Protein 4H8M (pdb70)

Structure (mmCIF, N/CA/C/O backbone):
data_4H8M
#
_entry.id   4H8M
#
_cell.length_a   31.700
_cell.length_b   31.700
_cell.length_c   132.040
_cell.angle_alpha   90.00
_cell.angle_beta   90.00
_cell.angle_gamma   120.00
#
_symmetry.space_group_name_H-M   'H 3'
#
loop_
_entity.id
_entity.type
_entity.pdbx_description
1 polymer CC-Hex-H24-A5/7C
2 water water
#
loop_
_atom_site.group_PDB
_atom_site.id
_atom_site.type_symbol
_atom_site.label_atom_id
_atom_site.label_alt_id
_atom_site.label_comp_id
_atom_site.label_asym_id
_atom_site.label_entity_id
_atom_site.label_seq_id
_atom_site.pdbx_PDB_ins_code
_atom_site.Cartn_x
_atom_site.Cartn_y
_atom_site.Cartn_z
_atom_site.occupancy
_atom_site.B_iso_or_equiv
_atom_site.auth_seq_id
_atom_site.auth_comp_id
_atom_site.auth_asym_id
_atom_site.auth_atom_id
_atom_site.pdbx_PDB_model_num
ATOM 1 N N . GLY A 1 2 ? -5.680 10.050 -1.611 1.00 36.45 1 GLY A N 1
ATOM 2 C CA . GLY A 1 2 ? -6.003 10.689 -0.350 1.00 29.20 1 GLY A CA 1
ATOM 3 C C . GLY A 1 2 ? -5.844 9.758 0.836 1.00 30.11 1 GLY A C 1
ATOM 4 O O . GLY A 1 2 ? -5.533 10.198 1.944 1.00 26.70 1 GLY A O 1
ATOM 5 N N . GLU A 1 3 ? -6.052 8.465 0.605 1.00 23.17 2 GLU A N 1
ATOM 6 C CA . GLU A 1 3 ? -5.982 7.479 1.679 1.00 21.81 2 GLU A CA 1
ATOM 7 C C . GLU A 1 3 ? -4.582 7.367 2.277 1.00 18.64 2 GLU A C 1
ATOM 8 O O . GLU A 1 3 ? -4.426 7.328 3.496 1.00 16.20 2 GLU A O 1
ATOM 14 N N . LEU A 1 4 ? -3.567 7.311 1.421 1.00 14.79 3 LEU A N 1
ATOM 15 C CA . LEU A 1 4 ? -2.191 7.177 1.892 1.00 15.27 3 LEU A CA 1
ATOM 16 C C . LEU A 1 4 ? -1.743 8.379 2.720 1.00 18.57 3 LEU A C 1
ATOM 17 O O . LEU A 1 4 ? -0.995 8.227 3.686 1.00 17.42 3 LEU A O 1
ATOM 22 N N . LYS A 1 5 ? -2.197 9.571 2.344 1.00 17.13 4 LYS A N 1
ATOM 23 C CA . LYS A 1 5 ? -1.894 10.765 3.125 1.00 16.08 4 LYS A CA 1
ATOM 24 C C . LYS A 1 5 ? -2.475 10.646 4.530 1.00 16.67 4 LYS A C 1
ATOM 25 O O . LYS A 1 5 ? -1.799 10.937 5.517 1.00 17.37 4 LYS A O 1
ATOM 31 N N . CYS A 1 6 ? -3.728 10.210 4.615 1.00 14.47 5 CYS A N 1
ATOM 32 C CA . CYS A 1 6 ? -4.375 9.988 5.903 1.00 14.10 5 CYS A CA 1
ATOM 33 C C . CYS A 1 6 ? -3.585 8.996 6.746 1.00 17.24 5 CYS A C 1
ATOM 34 O O . CYS A 1 6 ? -3.330 9.232 7.927 1.00 14.71 5 CYS A O 1
ATOM 37 N N . ILE A 1 7 ? -3.206 7.883 6.131 1.00 14.28 6 ILE A N 1
ATOM 38 C CA . ILE A 1 7 ? -2.463 6.836 6.821 1.00 13.30 6 ILE A CA 1
ATOM 39 C C . ILE A 1 7 ? -1.152 7.372 7.392 1.00 14.50 6 ILE A C 1
ATOM 40 O O . ILE A 1 7 ? -0.795 7.078 8.533 1.00 13.72 6 ILE A O 1
ATOM 45 N N . CYS A 1 8 ? -0.444 8.167 6.597 1.00 12.96 7 CYS A N 1
ATOM 46 C CA . CYS A 1 8 ? 0.77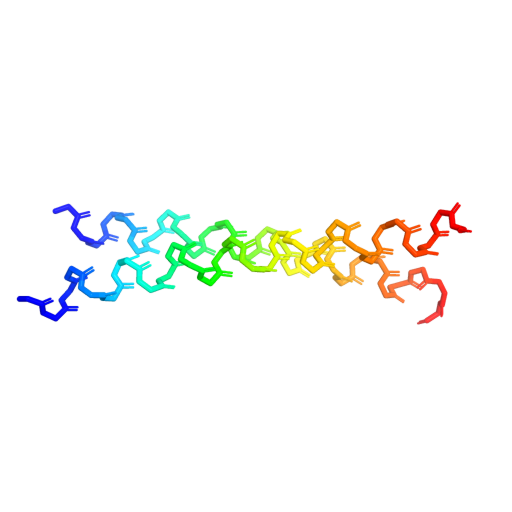5 8.826 7.053 1.00 15.18 7 CYS A CA 1
ATOM 47 C C . CYS A 1 8 ? 0.490 9.731 8.248 1.00 13.66 7 CYS A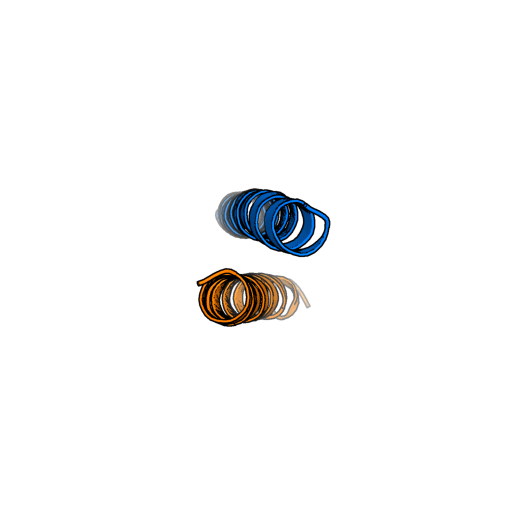 C 1
ATOM 48 O O . CYS A 1 8 ? 1.179 9.671 9.267 1.00 14.92 7 CYS A O 1
ATOM 51 N N . GLN A 1 9 ? -0.538 10.563 8.116 1.00 14.81 8 GLN A N 1
ATOM 52 C CA . GLN A 1 9 ? -0.894 11.523 9.154 1.00 14.05 8 GLN A CA 1
ATOM 53 C C . GLN A 1 9 ? -1.262 10.849 10.472 1.00 12.44 8 GLN A C 1
ATOM 54 O O . GLN A 1 9 ? -0.825 11.279 11.540 1.00 13.86 8 GLN A O 1
ATOM 60 N N . GLU A 1 10 ? -2.063 9.793 10.397 1.00 11.51 9 GLU A N 1
ATOM 61 C CA . GLU A 1 10 ? -2.515 9.102 11.599 1.00 13.82 9 GLU A CA 1
ATOM 62 C C . GLU A 1 10 ? -1.382 8.350 12.289 1.00 13.93 9 GLU A C 1
ATOM 63 O O . GLU A 1 10 ? -1.353 8.244 13.515 1.00 12.23 9 GLU A O 1
ATOM 69 N N . LEU A 1 11 ? -0.448 7.827 11.502 1.00 11.08 10 LEU A N 1
ATOM 70 C CA . LEU A 1 11 ? 0.706 7.145 12.070 1.00 11.20 10 LEU A CA 1
ATOM 71 C C . LEU A 1 11 ? 1.605 8.135 12.805 1.00 12.07 10 LEU A C 1
ATOM 72 O O . LEU A 1 11 ? 2.239 7.786 13.801 1.00 11.69 10 LEU A O 1
ATOM 77 N N . LYS A 1 12 ? 1.648 9.371 12.316 1.00 11.91 11 LYS A N 1
ATOM 78 C CA . LYS A 1 12 ? 2.362 10.436 13.012 1.00 13.35 11 LYS A CA 1
ATOM 79 C C . LYS A 1 12 ? 1.741 10.670 14.384 1.00 11.16 11 LYS A C 1
ATOM 80 O O . LYS A 1 12 ? 2.447 10.800 15.384 1.00 13.63 11 LYS A O 1
ATOM 86 N N . ALA A 1 13 ? 0.414 10.722 14.420 1.00 12.02 12 ALA A N 1
ATOM 87 C CA . ALA A 1 13 ? -0.310 10.908 15.670 1.00 14.37 12 ALA A CA 1
ATOM 88 C C . ALA A 1 13 ? -0.061 9.739 16.617 1.00 13.76 12 ALA A C 1
ATOM 89 O O . ALA A 1 13 ? 0.132 9.928 17.818 1.00 14.77 12 ALA A O 1
ATOM 91 N N . ILE A 1 14 ? -0.062 8.530 16.067 1.00 11.75 13 ILE A N 1
ATOM 92 C CA . ILE A 1 14 ? 0.157 7.325 16.856 1.00 12.32 13 ILE A CA 1
ATOM 93 C C . ILE A 1 14 ? 1.552 7.308 17.478 1.00 11.53 13 ILE A C 1
ATOM 94 O O . ILE A 1 14 ? 1.711 6.990 18.657 1.00 11.28 13 ILE A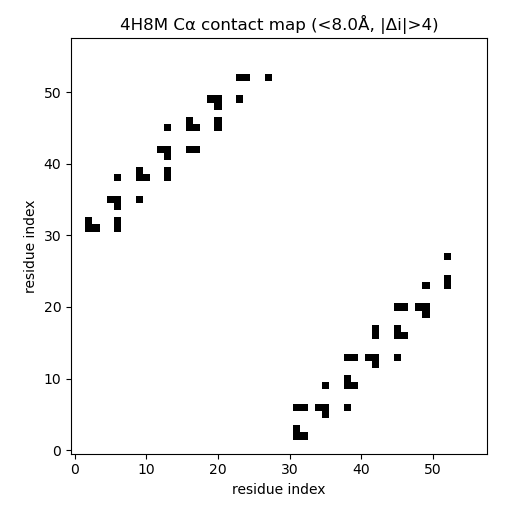 O 1
ATOM 99 N N . ALA A 1 15 ? 2.560 7.661 16.687 1.00 11.79 14 ALA A N 1
ATOM 100 C CA . ALA A 1 15 ? 3.926 7.746 17.191 1.00 11.69 14 ALA A CA 1
ATOM 101 C C . ALA A 1 15 ? 4.015 8.772 18.316 1.00 10.31 14 ALA A C 1
ATOM 102 O O . ALA A 1 15 ? 4.694 8.555 19.322 1.00 11.71 14 ALA A O 1
ATOM 104 N N . LYS A 1 16 ? 3.315 9.888 18.138 1.00 10.04 15 LYS A N 1
ATOM 105 C CA . LYS A 1 16 ? 3.293 10.962 19.122 1.00 11.31 15 LYS A CA 1
ATOM 106 C C . LYS A 1 16 ? 2.744 10.491 20.465 1.00 11.44 15 LYS A C 1
ATOM 107 O O . LYS A 1 16 ? 3.341 10.742 21.512 1.00 13.12 15 LYS A O 1
ATOM 113 N N . GLU A 1 17 ? 1.607 9.806 20.430 1.00 10.41 16 GLU A N 1
ATOM 114 C CA . GLU A 1 17 ? 0.953 9.361 21.656 1.00 10.86 16 GLU A CA 1
ATOM 115 C C . GLU A 1 17 ? 1.746 8.273 22.369 1.00 11.56 16 GLU A C 1
ATOM 116 O O . GLU A 1 17 ? 1.778 8.222 23.598 1.00 11.50 16 GLU A O 1
ATOM 122 N N . LEU A 1 18 ? 2.388 7.405 21.598 1.00 11.83 17 LEU A N 1
ATOM 123 C CA . LEU A 1 18 ? 3.208 6.353 22.182 1.00 10.07 17 LEU A CA 1
ATOM 124 C C . LEU A 1 18 ? 4.444 6.924 22.874 1.00 11.46 17 LEU A C 1
ATOM 125 O O . LEU A 1 18 ? 4.884 6.402 23.898 1.00 11.79 17 LEU A O 1
ATOM 130 N N . LYS A 1 19 ? 4.997 8.000 22.324 1.00 10.96 18 LYS A N 1
ATOM 131 C CA . LYS A 1 19 ? 6.110 8.678 22.977 1.00 10.96 18 LYS A CA 1
ATOM 132 C C . LYS A 1 19 ? 5.641 9.279 24.297 1.00 11.52 18 LYS A C 1
ATOM 133 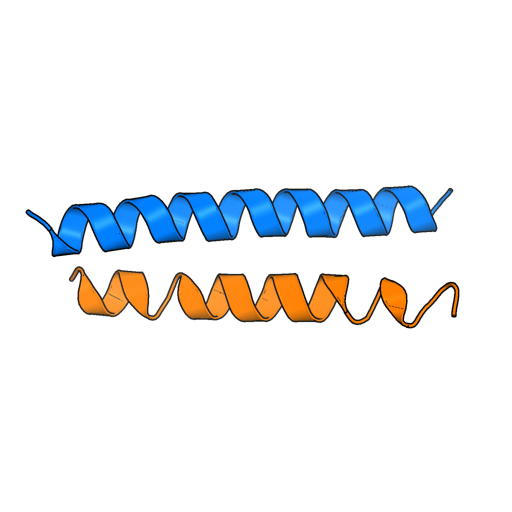O O . LYS A 1 19 ? 6.338 9.206 25.309 1.00 12.42 18 LYS A O 1
ATOM 139 N N . ALA A 1 20 ? 4.449 9.866 24.280 1.00 10.87 19 ALA A N 1
ATOM 140 C CA . ALA A 1 20 ? 3.858 10.424 25.489 1.00 11.78 19 ALA A CA 1
ATOM 141 C C . ALA A 1 20 ? 3.692 9.339 26.549 1.00 11.67 19 ALA A C 1
ATOM 142 O O . ALA A 1 20 ? 4.045 9.531 27.711 1.00 13.08 19 ALA A O 1
ATOM 144 N N . ILE A 1 21 ? 3.154 8.197 26.137 1.00 10.66 20 ILE A N 1
ATOM 145 C CA . ILE A 1 21 ? 2.954 7.073 27.044 1.00 12.14 20 ILE A CA 1
ATOM 146 C C . ILE A 1 21 ? 4.287 6.568 27.598 1.00 10.45 20 ILE A C 1
ATOM 147 O O . ILE A 1 21 ? 4.406 6.276 28.788 1.00 12.29 20 ILE A O 1
ATOM 152 N N . ALA A 1 22 ? 5.290 6.480 26.733 1.00 10.13 21 ALA A N 1
ATOM 153 C CA . ALA A 1 22 ? 6.615 6.039 27.151 1.00 11.68 21 ALA A CA 1
ATOM 154 C C . ALA A 1 22 ? 7.204 6.971 28.206 1.00 11.61 21 ALA A C 1
ATOM 155 O O . ALA A 1 22 ? 7.735 6.519 29.221 1.00 13.91 21 ALA A O 1
ATOM 157 N N . TRP A 1 23 ? 7.111 8.274 27.962 1.00 11.52 22 TRP A N 1
ATOM 158 C CA . TRP A 1 23 ? 7.649 9.263 28.888 1.00 12.49 22 TRP A CA 1
ATOM 159 C C . TRP A 1 23 ? 6.912 9.220 30.224 1.00 13.44 22 TRP A C 1
ATOM 160 O O . TRP A 1 23 ? 7.518 9.394 31.282 1.00 14.71 22 TRP A O 1
ATOM 171 N N . GLU A 1 24 ? 5.606 8.977 30.177 1.00 11.92 23 GLU A N 1
ATOM 172 C CA . GLU A 1 24 ? 4.810 8.893 31.396 1.00 14.77 23 GLU A CA 1
ATOM 173 C C . GLU A 1 24 ? 5.167 7.667 32.234 1.00 17.59 23 GLU A C 1
ATOM 174 O O . GLU A 1 24 ? 5.201 7.738 33.460 1.00 17.92 23 GLU A O 1
ATOM 180 N N . HIS A 1 25 ? 5.439 6.549 31.570 1.00 16.33 24 HIS A N 1
ATOM 181 C CA . HIS A 1 25 ? 5.899 5.353 32.263 1.00 20.72 24 HIS A CA 1
ATOM 182 C C . HIS A 1 25 ? 7.216 5.631 32.989 1.00 23.02 24 HIS A C 1
ATOM 183 O O . HIS A 1 25 ? 7.379 5.293 34.163 1.00 24.08 24 HIS A O 1
ATOM 190 N N . LYS A 1 26 ? 8.160 6.240 32.281 1.00 16.28 25 LYS A N 1
ATOM 191 C CA . LYS A 1 26 ? 9.458 6.562 32.863 1.00 17.90 25 LYS A CA 1
ATOM 192 C C . LYS A 1 26 ? 9.285 7.471 34.078 1.00 23.05 25 LYS A C 1
ATOM 193 O O . LYS A 1 26 ? 9.921 7.281 35.115 1.00 23.91 25 LYS A O 1
ATOM 199 N N . ALA A 1 27 ? 8.409 8.459 33.941 1.00 16.47 26 ALA A N 1
ATOM 200 C CA . ALA A 1 27 ? 8.160 9.409 35.018 1.00 20.97 26 ALA A CA 1
ATOM 201 C C . ALA A 1 27 ? 7.569 8.693 36.227 1.00 24.58 26 ALA A C 1
ATOM 202 O O . ALA A 1 27 ? 7.927 8.989 37.369 1.00 26.65 26 ALA A O 1
ATOM 204 N N . ILE A 1 28 ? 6.652 7.765 35.968 1.00 20.83 27 ILE A N 1
ATOM 205 C CA . ILE A 1 28 ? 6.024 6.984 37.026 1.00 23.41 27 ILE A CA 1
ATOM 206 C C . ILE A 1 28 ? 7.050 6.119 37.756 1.00 31.24 27 ILE A C 1
ATOM 207 O O . ILE A 1 28 ? 7.023 6.001 38.981 1.00 31.76 27 ILE A O 1
ATOM 212 N N . ALA A 1 29 ? 7.955 5.517 36.991 1.00 25.80 28 ALA A N 1
ATOM 213 C CA . ALA A 1 29 ? 8.985 4.648 37.552 1.00 26.67 28 ALA A CA 1
ATOM 214 C C . ALA A 1 29 ? 9.989 5.426 38.396 1.00 33.10 28 ALA A C 1
ATOM 215 O O . ALA A 1 29 ? 10.568 4.887 39.339 1.00 37.33 28 ALA A O 1
ATOM 217 N N . GLN A 1 30 ? 10.186 6.695 38.056 1.00 26.59 29 GLN A N 1
ATOM 218 C CA . GLN A 1 30 ? 11.161 7.528 38.747 1.00 31.48 29 GLN A CA 1
ATOM 219 C C . GLN A 1 30 ? 10.571 8.132 40.018 1.00 31.61 29 GLN A C 1
ATOM 220 O O . GLN A 1 30 ? 11.224 8.916 40.706 1.00 31.09 29 GLN A O 1
ATOM 226 N N . GLY A 1 31 ? 9.330 7.761 40.320 1.00 29.49 30 GLY A N 1
ATOM 227 C CA . GLY A 1 31 ? 8.703 8.121 41.579 1.00 27.09 30 GLY A CA 1
ATOM 228 C C . GLY A 1 31 ? 7.725 9.274 41.494 1.00 30.56 30 GLY A C 1
ATOM 229 O O . GLY A 1 31 ? 7.268 9.782 42.518 1.00 25.12 30 GLY A O 1
ATOM 231 N N . GLY B 1 2 ? 5.461 10.582 -1.334 1.00 34.17 1 GLY B N 1
ATOM 232 C CA . GLY B 1 2 ? 6.303 10.433 -0.163 1.00 23.44 1 GLY B CA 1
ATOM 233 C C . GLY B 1 2 ? 5.570 9.807 1.008 1.00 21.17 1 GLY B C 1
ATOM 234 O O . GLY B 1 2 ? 6.107 9.722 2.112 1.00 20.02 1 GLY B O 1
ATOM 235 N N . GLU B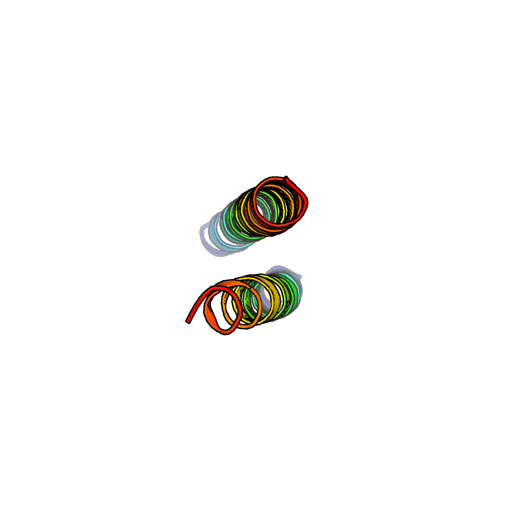 1 3 ? 4.342 9.359 0.766 1.00 20.06 2 GLU B N 1
ATOM 236 C CA . GLU B 1 3 ? 3.523 8.778 1.825 1.00 19.95 2 GLU B CA 1
ATOM 237 C C . GLU B 1 3 ? 4.110 7.478 2.368 1.00 18.47 2 GLU B C 1
ATOM 238 O O . GLU B 1 3 ? 4.134 7.264 3.579 1.00 16.97 2 GLU B O 1
ATOM 244 N N . LEU B 1 4 ? 4.578 6.609 1.477 1.00 15.63 3 LEU B N 1
ATOM 245 C CA . LEU B 1 4 ? 5.160 5.340 1.905 1.00 17.63 3 LEU B CA 1
ATOM 246 C C . LEU B 1 4 ? 6.414 5.548 2.748 1.00 14.95 3 LEU B C 1
ATOM 247 O O . LEU B 1 4 ? 6.645 4.822 3.713 1.00 16.70 3 LEU B O 1
ATOM 252 N N . LYS B 1 5 ? 7.221 6.539 2.382 1.00 17.43 4 LYS B N 1
ATOM 253 C CA . LYS B 1 5 ? 8.403 6.876 3.165 1.00 16.96 4 LYS B CA 1
ATOM 254 C C . LYS B 1 5 ? 7.997 7.342 4.559 1.00 17.75 4 LYS B C 1
ATOM 255 O O . LYS B 1 5 ? 8.596 6.940 5.556 1.00 19.16 4 LYS B O 1
ATOM 261 N N . CYS B 1 6 ? 6.975 8.191 4.619 1.00 14.83 5 CYS B N 1
ATOM 262 C CA . CYS B 1 6 ? 6.449 8.674 5.891 1.00 14.91 5 CYS B CA 1
ATOM 263 C C . CYS B 1 6 ? 5.977 7.520 6.766 1.00 15.74 5 CYS B C 1
ATOM 264 O O . CYS B 1 6 ? 6.271 7.471 7.959 1.00 16.67 5 CYS B O 1
ATOM 267 N N . ILE B 1 7 ? 5.237 6.597 6.162 1.00 14.10 6 ILE B N 1
ATOM 268 C CA . ILE B 1 7 ? 4.712 5.443 6.881 1.00 13.92 6 ILE B CA 1
ATOM 269 C C . ILE B 1 7 ? 5.844 4.603 7.468 1.00 14.29 6 ILE B C 1
ATOM 270 O O . ILE B 1 7 ? 5.779 4.175 8.620 1.00 14.19 6 ILE B O 1
ATOM 275 N N . CYS B 1 8 ? 6.886 4.384 6.675 1.00 13.53 7 CYS B N 1
ATOM 276 C CA . CYS B 1 8 ? 8.069 3.670 7.140 1.00 14.83 7 CYS B CA 1
ATOM 277 C C . CYS B 1 8 ? 8.710 4.370 8.335 1.00 13.65 7 CYS B C 1
ATOM 278 O O . CYS B 1 8 ? 9.025 3.740 9.345 1.00 16.49 7 CYS B O 1
ATOM 281 N N . GLN B 1 9 ? 8.896 5.680 8.212 1.00 13.03 8 GLN B N 1
ATOM 282 C CA A GLN B 1 9 ? 9.544 6.468 9.255 0.61 13.83 8 GLN B CA 1
ATOM 283 C CA B GLN B 1 9 ? 9.546 6.461 9.258 0.39 13.87 8 GLN B CA 1
ATOM 284 C C . GLN B 1 9 ? 8.755 6.457 10.561 1.00 12.79 8 GLN B C 1
ATOM 285 O O . GLN B 1 9 ? 9.323 6.287 11.640 1.00 15.47 8 GLN B O 1
ATOM 296 N N . GLU B 1 10 ? 7.443 6.641 10.461 1.00 13.02 9 GLU B N 1
ATOM 297 C CA . GLU B 1 10 ? 6.604 6.681 11.653 1.00 12.17 9 GLU B CA 1
ATOM 298 C C . GLU B 1 10 ? 6.540 5.329 12.356 1.00 13.50 9 GLU B C 1
ATOM 299 O O . GLU B 1 10 ? 6.506 5.264 13.584 1.00 12.26 9 GLU B O 1
ATOM 305 N N . LEU B 1 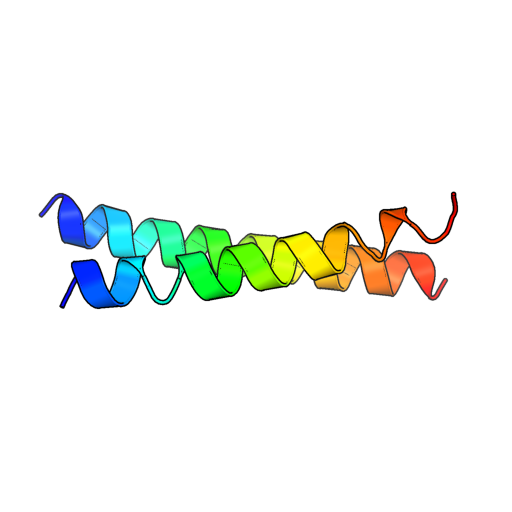11 ? 6.530 4.252 11.578 1.00 11.57 10 LEU B N 1
ATOM 306 C CA . LEU B 1 11 ? 6.542 2.912 12.154 1.00 12.92 10 LEU B CA 1
ATOM 307 C C . LEU B 1 11 ? 7.849 2.644 12.896 1.00 12.80 10 LEU B C 1
ATOM 308 O O . LEU B 1 11 ? 7.859 1.956 13.915 1.00 12.45 10 LEU B O 1
ATOM 313 N N . LYS B 1 12 ? 8.947 3.193 12.385 1.00 13.47 11 LYS B N 1
ATOM 314 C CA . LYS B 1 12 ? 10.230 3.104 13.074 1.00 11.94 11 LYS B CA 1
ATOM 315 C C . LYS B 1 12 ? 10.132 3.747 14.451 1.00 12.20 11 LYS B C 1
ATOM 316 O O . LYS B 1 12 ? 10.601 3.190 15.444 1.00 14.06 11 LYS B O 1
ATOM 322 N N . ALA B 1 13 ? 9.525 4.928 14.501 1.00 10.81 12 ALA B N 1
ATOM 323 C CA . ALA B 1 13 ? 9.350 5.644 15.757 1.00 12.85 12 ALA B CA 1
ATOM 324 C C . ALA B 1 13 ? 8.458 4.852 16.705 1.00 14.70 12 ALA B C 1
ATOM 325 O O . ALA B 1 13 ? 8.740 4.745 17.899 1.00 14.67 12 ALA B O 1
ATOM 327 N N . ILE B 1 14 ? 7.381 4.297 16.161 1.00 10.98 13 ILE B N 1
ATOM 328 C CA . ILE B 1 14 ? 6.437 3.512 16.946 1.00 13.23 13 ILE B CA 1
ATOM 329 C C . ILE B 1 14 ? 7.112 2.297 17.581 1.00 11.23 13 ILE B C 1
ATOM 330 O O . ILE B 1 14 ? 6.904 2.003 18.757 1.00 11.55 13 ILE B O 1
ATOM 335 N N . ALA B 1 15 ? 7.931 1.601 16.799 1.00 12.01 14 ALA B N 1
ATOM 336 C CA . ALA B 1 15 ? 8.666 0.449 17.306 1.00 13.98 14 ALA B CA 1
ATOM 337 C C . ALA B 1 15 ? 9.606 0.869 18.432 1.00 11.18 14 ALA B C 1
ATOM 338 O O . ALA B 1 15 ? 9.746 0.170 19.437 1.00 13.48 14 ALA B O 1
ATOM 340 N N . LYS B 1 16 ? 10.244 2.020 18.255 1.00 11.19 15 LYS B N 1
ATOM 341 C CA . LYS B 1 16 ? 11.175 2.553 19.242 1.00 13.89 15 LYS B CA 1
ATOM 342 C C . LYS B 1 16 ? 10.490 2.833 20.577 1.00 12.08 15 LYS B C 1
ATOM 343 O O . LYS B 1 16 ? 11.003 2.468 21.634 1.00 13.61 15 LYS B O 1
ATOM 349 N N . GLU B 1 17 ? 9.330 3.478 20.523 1.00 10.66 16 GLU B N 1
ATOM 350 C CA . GLU B 1 17 ? 8.602 3.829 21.737 1.00 10.95 16 GLU B CA 1
ATOM 351 C C . GLU B 1 17 ? 8.078 2.597 22.465 1.00 10.83 16 GLU B C 1
ATOM 352 O O . GLU B 1 17 ? 8.071 2.547 23.696 1.00 11.64 16 GLU B O 1
ATOM 358 N N . LEU B 1 18 ? 7.637 1.605 21.702 1.00 11.24 17 LEU B N 1
ATOM 359 C CA . LEU B 1 18 ? 7.138 0.367 22.289 1.00 10.93 17 LEU B CA 1
ATOM 360 C C . LEU B 1 18 ? 8.249 -0.414 22.987 1.00 11.65 17 LEU B C 1
ATOM 361 O O . LEU B 1 18 ? 8.016 -1.057 24.011 1.00 12.36 17 LEU B O 1
ATOM 366 N N . LYS B 1 19 ? 9.459 -0.350 22.441 1.00 11.39 18 LYS B N 1
ATOM 367 C CA . LYS B 1 19 ? 10.603 -0.981 23.090 1.00 11.29 18 LYS B CA 1
ATOM 368 C C . LYS B 1 19 ? 10.874 -0.299 24.428 1.00 11.34 18 LYS B C 1
ATOM 369 O O . LYS B 1 19 ? 11.135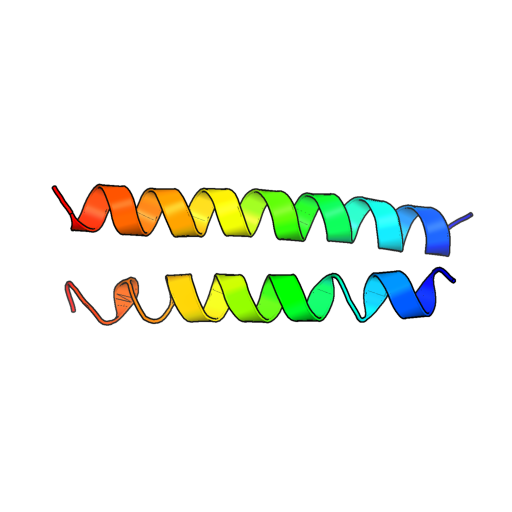 -0.961 25.432 1.00 12.87 18 LYS B O 1
ATOM 375 N N . ALA B 1 20 ? 10.803 1.028 24.436 1.00 11.85 19 ALA B N 1
ATOM 376 C CA . ALA B 1 20 ? 10.996 1.794 25.661 1.00 14.20 19 ALA B CA 1
ATOM 377 C C . ALA B 1 20 ? 9.968 1.389 26.711 1.00 12.11 19 ALA B C 1
ATOM 378 O O . ALA B 1 20 ? 10.304 1.178 27.875 1.00 16.65 19 ALA B O 1
ATOM 380 N N . ILE B 1 21 ? 8.713 1.280 26.289 1.00 12.92 20 ILE B N 1
ATOM 381 C CA . ILE B 1 21 ? 7.638 0.879 27.186 1.00 16.88 20 ILE B CA 1
ATOM 382 C C . ILE B 1 21 ? 7.867 -0.535 27.713 1.00 15.13 20 ILE B C 1
ATOM 383 O O . ILE B 1 21 ? 7.647 -0.813 28.892 1.00 17.71 20 ILE B O 1
ATOM 388 N N . ALA B 1 22 ? 8.318 -1.422 26.833 1.00 12.96 21 ALA B N 1
ATOM 389 C CA . ALA B 1 22 ? 8.580 -2.807 27.204 1.00 16.64 21 ALA B CA 1
ATOM 390 C C . ALA B 1 22 ? 9.673 -2.902 28.263 1.00 16.64 21 ALA B C 1
ATOM 391 O O . ALA B 1 22 ? 9.553 -3.666 29.222 1.00 19.05 21 ALA B O 1
ATOM 393 N N . TRP B 1 23 ? 10.738 -2.124 28.092 1.00 14.96 22 TRP B N 1
ATOM 394 C CA A TRP B 1 23 ? 11.834 -2.192 29.045 0.53 19.24 22 TRP B CA 1
ATOM 395 C CA B TRP B 1 23 ? 11.866 -2.103 29.024 0.47 19.20 22 TRP B CA 1
ATOM 396 C C . TRP B 1 23 ? 11.451 -1.578 30.392 1.00 24.21 22 TRP B C 1
ATOM 397 O O . TRP B 1 23 ? 12.003 -1.962 31.423 1.00 25.94 22 TRP B O 1
ATOM 418 N N . GLU B 1 24 ? 10.491 -0.660 30.386 1.00 16.62 23 GLU B N 1
ATOM 419 C CA . GLU B 1 24 ? 9.975 -0.096 31.626 1.00 22.74 23 GLU B CA 1
ATOM 420 C C . GLU B 1 24 ? 9.244 -1.174 32.416 1.00 31.68 23 GLU B C 1
ATOM 421 O O . GLU B 1 24 ? 9.455 -1.325 33.620 1.00 40.37 23 GLU B O 1
ATOM 427 N N . HIS B 1 25 ? 8.386 -1.922 31.727 1.00 31.48 24 HIS B N 1
ATOM 428 C CA . HIS B 1 25 ? 7.632 -3.009 32.347 1.00 38.08 24 HIS B CA 1
ATOM 429 C C . HIS B 1 25 ? 8.556 -4.091 32.902 1.00 39.12 24 HIS B C 1
ATOM 430 O O . HIS B 1 25 ? 8.245 -4.714 33.917 1.00 35.10 24 HIS B O 1
ATOM 437 N N . LYS B 1 26 ? 9.682 -4.322 32.229 1.00 31.31 25 LYS B N 1
ATOM 438 C CA . LYS B 1 26 ? 10.687 -5.261 32.722 1.00 36.61 25 LYS B CA 1
ATOM 439 C C . LYS B 1 26 ? 11.045 -4.881 34.147 1.00 47.71 25 LYS B C 1
ATOM 440 O O . LYS B 1 26 ? 11.029 -5.717 35.051 1.00 48.84 25 LYS B O 1
ATOM 446 N N . ALA B 1 27 ? 11.349 -3.602 34.340 1.00 51.33 26 ALA B N 1
ATOM 447 C CA . ALA B 1 27 ? 11.484 -3.053 35.677 1.00 51.87 26 ALA B CA 1
ATOM 448 C C . ALA B 1 27 ? 10.113 -3.151 36.337 1.00 53.95 26 ALA B C 1
ATOM 449 O O . ALA B 1 27 ? 9.103 -3.261 35.650 1.00 60.96 26 ALA B O 1
ATOM 451 N N . ILE B 1 28 ? 10.091 -3.142 37.666 1.00 51.63 27 ILE B N 1
ATOM 452 C CA . ILE B 1 28 ? 8.884 -3.429 38.449 1.00 61.28 27 ILE B CA 1
ATOM 453 C C . ILE B 1 28 ? 8.289 -4.811 38.133 1.00 61.84 27 ILE B C 1
ATOM 454 O O . ILE B 1 28 ? 7.089 -5.038 38.287 1.00 67.01 27 ILE B O 1
ATOM 459 N N . ALA B 1 29 ? 9.154 -5.737 37.726 1.00 67.14 28 ALA B N 1
ATOM 460 C CA . ALA B 1 29 ? 8.751 -7.109 37.424 1.00 49.79 28 ALA B CA 1
ATOM 461 C C . ALA B 1 29 ? 7.677 -7.160 36.342 1.00 47.49 28 ALA B C 1
ATOM 462 O O . ALA B 1 29 ? 7.810 -7.884 35.355 1.00 48.93 28 ALA B O 1
#

Secondary structure (DSSP, 8-state):
-HHHHHHHHHHHHHHHHHHHHHHHHHHHT-/-HHHHHHHHHHHHHHHHHHHHHHHHTT-

Foldseek 3Di:
DVVVVVVVVVVVVVVVVVVVVVVVVVVVVD/DVVVVVVVVVVVVVVVVVVVVVVVVPVD

B-factor: mean 23.62, std 12.73, range [9.41, 70.16]

Solvent-accessible surface area: 4553 Å² total; per-residue (Å²): 95,138,84,118,60,75,12,95,95,25,107,44,80,8,142,92,29,73,38,70,6,158,101,54,90,60,1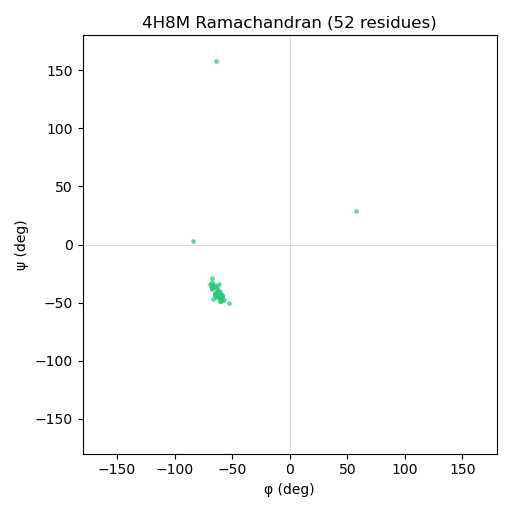35,57,135,103,83,60,126,128,12,25,61,86,32,89,143,34,18,61,134,6,88,123,45,20,48,147,42,94,144,54,147,126

Radius of gyration: 13.63 Å; Cα contacts (8 Å, |Δi|>4): 33; chains: 2; bounding box: 18×19×42 Å

Sequence (58 aa):
GELKCICQELKAIAKELKAIAWEHKAIAQGGELKCICQQELKAIAKELKAIAWWEHKAIA